Protein AF-A0A1H4QYX9-F1 (afdb_monomer)

Foldseek 3Di:
DPDPDDDDDDDDDPVVLVVLCVVCVVVVHDSVVSVVVVVVVVVVVVVVVVVVVPDDDQDPVQLVVLVVPDDPPDDDDPVSVVVSVVVSVVVVVVVPPPPDPPDDDPDPCDDDDDDDDDDDD

Radius of gyration: 29.36 Å; Cα contacts (8 Å, |Δi|>4): 26; chains: 1; bounding box: 58×81×52 Å

pLDDT: mean 75.68, std 15.77, range [41.38, 98.25]

Sequence (121 aa):
MTDEIYRSQFRLPYPLYEQLKAAADGNRRSVNAELVARVEESFASQDRSSAAKSVFGVNKQLLLAGSEALDGDKPVTRAELWEVIGQAITHALSSQIETPPDNAKPKPNTGPKSRRPRDKK

Secondary structure (DSSP, 8-state):
-------------HHHHHHHHHHHHHTTS-HHHHHHHHHHHHHHHHHHHHHTTS-S---HHHHHHHHHTS-TTSPPPHHHHHHHHHHHHHHHHHTT-PPP-S--PPPP---SPPPPPPP--

Mean predicted aligned error: 19.68 Å

Solvent-accessible surface area (backbone atoms only — not comparable to full-atom values): 7972 Å² total; per-residue (Å²): 132,84,81,83,77,86,84,78,88,83,90,71,60,68,73,58,49,53,54,47,43,55,49,9,61,75,68,75,44,53,53,67,57,43,50,50,51,52,54,54,50,52,52,57,48,48,55,52,50,63,58,61,73,59,72,79,86,75,59,67,70,60,54,51,57,51,54,69,74,44,68,92,86,59,86,83,46,74,66,59,54,51,49,48,51,49,53,52,52,53,54,58,57,61,73,64,68,69,79,74,82,84,84,74,78,76,76,77,86,74,70,85,78,82,78,79,83,80,84,86,127

Structure (mmCIF, N/CA/C/O backbone):
data_AF-A0A1H4QYX9-F1
#
_entry.id   AF-A0A1H4QYX9-F1
#
loop_
_atom_site.group_PDB
_atom_site.id
_atom_site.type_symbol
_atom_site.label_atom_id
_atom_site.label_alt_id
_atom_site.label_comp_id
_atom_site.label_asym_id
_atom_site.label_entity_id
_atom_site.label_seq_id
_atom_site.pdbx_PDB_ins_code
_atom_site.Cartn_x
_atom_site.Cartn_y
_atom_site.Cartn_z
_atom_site.occupancy
_atom_site.B_iso_or_equiv
_atom_site.auth_seq_id
_atom_site.auth_comp_id
_atom_site.auth_asym_id
_atom_site.auth_atom_id
_atom_site.pdbx_PDB_model_num
ATOM 1 N N . MET A 1 1 ? 11.158 24.864 6.628 1.00 41.38 1 MET A N 1
ATOM 2 C CA . MET A 1 1 ? 11.571 23.782 7.540 1.00 41.38 1 MET A CA 1
ATOM 3 C C . MET A 1 1 ? 12.305 22.752 6.709 1.00 41.38 1 MET A C 1
ATOM 5 O O . MET A 1 1 ? 11.783 22.379 5.672 1.00 41.38 1 MET A O 1
ATOM 9 N N . THR A 1 2 ? 13.528 22.375 7.067 1.00 49.28 2 THR A N 1
ATOM 10 C CA . THR A 1 2 ? 14.192 21.239 6.418 1.00 49.28 2 THR A CA 1
ATOM 11 C C . THR A 1 2 ? 13.516 19.972 6.916 1.00 49.28 2 THR A C 1
ATOM 13 O O . THR A 1 2 ? 13.596 19.691 8.109 1.00 49.28 2 THR A O 1
ATOM 16 N N . ASP A 1 3 ? 12.828 19.252 6.034 1.00 72.44 3 ASP A N 1
ATOM 17 C CA . ASP A 1 3 ? 12.304 17.927 6.355 1.00 72.44 3 ASP A CA 1
ATOM 18 C C . ASP A 1 3 ? 13.486 17.030 6.731 1.00 72.44 3 ASP A C 1
ATOM 20 O O . ASP A 1 3 ? 14.387 16.777 5.925 1.00 72.44 3 ASP A O 1
ATOM 24 N N . GLU A 1 4 ? 13.539 16.612 7.990 1.00 84.19 4 GLU A N 1
ATOM 25 C CA . GLU A 1 4 ? 14.588 15.734 8.489 1.00 84.19 4 GLU A CA 1
ATOM 26 C C . GLU A 1 4 ? 14.350 14.326 7.921 1.00 84.19 4 GLU A C 1
ATOM 28 O O . GLU A 1 4 ? 13.559 13.539 8.435 1.00 84.19 4 GLU A O 1
ATOM 33 N N . ILE A 1 5 ? 14.985 14.024 6.782 1.00 85.00 5 ILE A N 1
ATOM 34 C CA . ILE A 1 5 ? 14.826 12.735 6.097 1.00 85.00 5 ILE A CA 1
ATOM 35 C C . ILE A 1 5 ? 15.667 11.676 6.815 1.00 85.00 5 ILE A C 1
ATOM 37 O O . ILE A 1 5 ? 16.889 11.615 6.641 1.00 85.00 5 ILE A O 1
ATOM 41 N N . TYR A 1 6 ? 15.010 10.784 7.556 1.00 86.06 6 TYR A N 1
ATOM 42 C CA . TYR A 1 6 ? 15.644 9.5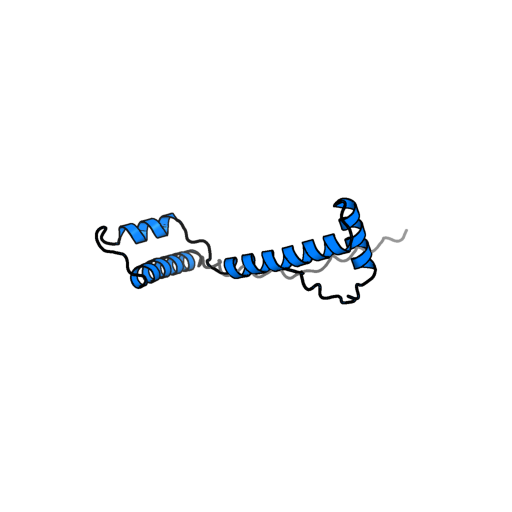78 8.087 1.00 86.06 6 TYR A CA 1
ATOM 43 C C . TYR A 1 6 ? 16.020 8.617 6.947 1.00 86.06 6 TYR A C 1
ATOM 45 O O . TYR A 1 6 ? 15.162 8.128 6.210 1.00 86.06 6 TYR A O 1
ATOM 53 N N . ARG A 1 7 ? 17.319 8.330 6.792 1.00 87.81 7 ARG A N 1
ATOM 54 C CA . ARG A 1 7 ? 17.845 7.440 5.745 1.00 87.81 7 ARG A CA 1
ATOM 55 C C . ARG A 1 7 ? 18.242 6.097 6.342 1.00 87.81 7 ARG A C 1
ATOM 57 O O . ARG A 1 7 ? 19.205 6.010 7.096 1.00 87.81 7 ARG A O 1
ATOM 64 N N . SER A 1 8 ? 17.535 5.044 5.954 1.00 86.31 8 SER A N 1
ATOM 65 C CA . SER A 1 8 ? 17.855 3.666 6.333 1.00 86.31 8 SER A CA 1
ATOM 66 C C . SER A 1 8 ? 17.798 2.734 5.124 1.00 86.31 8 SER A C 1
ATOM 68 O O . SER A 1 8 ? 17.184 3.045 4.104 1.00 86.31 8 SER A O 1
ATOM 70 N N . GLN A 1 9 ? 18.489 1.595 5.221 1.00 90.19 9 GLN A N 1
ATOM 71 C CA . GLN A 1 9 ? 18.478 0.556 4.192 1.00 90.19 9 GLN A CA 1
ATOM 72 C C . GLN A 1 9 ? 17.503 -0.551 4.596 1.00 90.19 9 GLN A C 1
ATOM 74 O O . GLN A 1 9 ? 17.825 -1.401 5.428 1.00 90.19 9 GLN A O 1
ATOM 79 N N . PHE A 1 10 ? 16.316 -0.556 3.995 1.00 89.44 10 PHE A N 1
ATOM 80 C CA . PHE A 1 10 ? 15.350 -1.635 4.179 1.00 89.44 10 PHE A CA 1
ATOM 81 C C . PHE A 1 10 ? 15.695 -2.824 3.281 1.00 89.44 10 PHE A C 1
ATOM 83 O O . PHE A 1 10 ? 15.937 -2.673 2.083 1.00 89.44 10 PHE A O 1
ATOM 90 N N . ARG A 1 11 ? 15.710 -4.027 3.860 1.00 94.62 11 ARG A N 1
ATOM 91 C CA . ARG A 1 11 ? 15.944 -5.272 3.120 1.00 94.62 11 ARG A CA 1
ATOM 92 C C . ARG A 1 11 ? 14.606 -5.845 2.670 1.00 94.62 11 ARG A C 1
ATOM 94 O O . ARG A 1 11 ? 13.800 -6.240 3.507 1.00 94.62 11 ARG A O 1
ATOM 101 N N . LEU A 1 12 ? 14.390 -5.904 1.360 1.00 93.31 12 LEU A N 1
ATOM 102 C CA . LEU A 1 12 ? 13.189 -6.480 0.756 1.00 93.31 12 LEU A CA 1
ATOM 103 C C . LEU A 1 12 ? 13.528 -7.827 0.101 1.00 93.31 12 LEU A C 1
ATOM 105 O O . LEU A 1 12 ? 14.556 -7.924 -0.575 1.00 93.31 12 LEU A O 1
ATOM 109 N N . PRO A 1 13 ? 12.682 -8.863 0.249 1.00 97.88 13 PRO A N 1
ATOM 110 C CA . PRO A 1 13 ? 12.777 -10.063 -0.573 1.00 97.88 13 PRO A CA 1
ATOM 111 C C . PRO A 1 13 ? 12.697 -9.711 -2.062 1.00 97.88 13 PRO A C 1
ATOM 113 O O . PRO A 1 13 ? 11.902 -8.857 -2.456 1.00 97.88 13 PRO A O 1
ATOM 116 N N . TYR A 1 14 ? 13.478 -10.399 -2.895 1.00 97.06 14 TYR A N 1
ATOM 117 C CA . TYR A 1 14 ? 13.564 -10.092 -4.327 1.00 97.06 14 TYR A CA 1
ATOM 118 C C . TYR A 1 14 ? 12.201 -10.067 -5.051 1.00 97.06 14 TYR A C 1
ATOM 120 O O . TYR A 1 14 ? 11.925 -9.075 -5.726 1.00 97.06 14 TYR A O 1
ATOM 128 N N . PRO A 1 15 ? 11.287 -11.042 -4.843 1.00 98.19 15 PRO A N 1
ATOM 129 C CA . PRO A 1 15 ? 9.978 -11.011 -5.501 1.00 98.19 15 PRO A CA 1
ATOM 130 C C . PRO A 1 15 ? 9.137 -9.782 -5.126 1.00 98.19 15 PRO A C 1
ATOM 132 O O . PRO A 1 15 ? 8.377 -9.270 -5.943 1.00 98.19 15 PRO A O 1
ATOM 135 N N . LEU A 1 16 ? 9.277 -9.285 -3.892 1.00 96.75 16 LEU A N 1
ATOM 136 C CA . LEU A 1 16 ? 8.557 -8.099 -3.429 1.00 96.75 16 LEU A CA 1
ATOM 137 C C . LEU A 1 16 ? 9.104 -6.827 -4.088 1.00 96.75 16 LEU A C 1
ATOM 139 O O . LEU A 1 16 ? 8.333 -5.946 -4.463 1.00 96.75 16 LEU A O 1
ATOM 143 N N . TYR A 1 17 ? 10.426 -6.746 -4.259 1.00 96.56 17 TYR A N 1
ATOM 144 C CA . TYR A 1 17 ? 11.060 -5.647 -4.982 1.00 96.56 17 TYR A CA 1
ATOM 145 C C . TYR A 1 17 ? 10.597 -5.584 -6.443 1.00 96.56 17 TYR A C 1
ATOM 147 O O . TYR A 1 17 ? 10.284 -4.497 -6.925 1.00 96.56 17 TYR A O 1
ATOM 155 N N . GLU A 1 18 ? 10.501 -6.722 -7.137 1.00 98.12 18 GLU A N 1
ATOM 156 C CA . GLU A 1 18 ? 10.026 -6.749 -8.527 1.00 98.12 18 GLU A CA 1
ATOM 157 C C . GLU A 1 18 ? 8.586 -6.247 -8.658 1.00 98.12 18 GLU A C 1
ATOM 159 O O . GLU A 1 18 ? 8.298 -5.421 -9.524 1.00 98.12 18 GLU A O 1
ATOM 164 N N . GLN A 1 19 ? 7.694 -6.677 -7.761 1.00 97.88 19 GLN A N 1
ATOM 165 C CA . GLN A 1 19 ? 6.308 -6.198 -7.734 1.00 97.88 19 GLN A CA 1
ATOM 166 C C . GLN A 1 19 ? 6.228 -4.693 -7.464 1.00 97.88 19 GLN A C 1
ATOM 168 O O . GLN A 1 19 ? 5.463 -3.982 -8.118 1.00 97.88 19 GLN A O 1
ATOM 173 N N . LEU A 1 20 ? 7.028 -4.196 -6.517 1.00 97.31 20 LEU A N 1
ATOM 174 C CA . LEU A 1 20 ? 7.086 -2.773 -6.198 1.00 97.31 20 LEU A CA 1
ATOM 175 C C . LEU A 1 20 ? 7.616 -1.958 -7.382 1.00 97.31 20 LEU A C 1
ATOM 177 O O . LEU A 1 20 ? 7.073 -0.900 -7.690 1.00 97.31 20 LEU A O 1
ATOM 181 N N . LYS A 1 21 ? 8.646 -2.461 -8.069 1.00 97.81 21 LYS A N 1
ATOM 182 C CA . LYS A 1 21 ? 9.214 -1.820 -9.254 1.00 97.81 21 LYS A CA 1
ATOM 183 C C . LYS A 1 21 ? 8.198 -1.754 -10.395 1.00 97.81 21 LYS A C 1
ATOM 185 O O . LYS A 1 21 ? 7.982 -0.675 -10.932 1.00 97.81 21 LYS A O 1
ATOM 190 N N . ALA A 1 22 ? 7.525 -2.862 -10.702 1.00 98.25 22 ALA A N 1
ATOM 191 C CA . ALA A 1 22 ? 6.496 -2.899 -11.739 1.00 98.25 22 ALA A CA 1
ATOM 192 C C . ALA A 1 22 ? 5.339 -1.925 -11.445 1.00 98.25 22 ALA A C 1
ATOM 194 O O . ALA A 1 22 ? 4.847 -1.248 -12.347 1.00 98.25 22 ALA A O 1
ATOM 195 N N . ALA A 1 23 ? 4.931 -1.811 -10.178 1.00 97.81 23 ALA A N 1
ATOM 196 C CA . ALA A 1 23 ? 3.920 -0.842 -9.770 1.00 97.81 23 ALA A CA 1
ATOM 197 C C . ALA A 1 23 ? 4.402 0.611 -9.889 1.00 97.81 23 ALA A C 1
ATOM 199 O O . ALA A 1 23 ? 3.657 1.462 -10.372 1.00 97.81 23 ALA A O 1
ATOM 200 N N . ALA A 1 24 ? 5.649 0.891 -9.502 1.00 97.94 24 ALA A N 1
ATOM 201 C CA . ALA A 1 24 ? 6.252 2.214 -9.641 1.00 97.94 24 ALA A CA 1
ATOM 202 C C . ALA A 1 24 ? 6.329 2.651 -11.116 1.00 97.94 24 ALA A C 1
ATOM 204 O O . ALA A 1 24 ? 5.960 3.783 -11.442 1.00 97.94 24 ALA A O 1
ATOM 205 N N . ASP A 1 25 ? 6.719 1.732 -12.007 1.00 98.12 25 ASP A N 1
ATOM 206 C CA . ASP A 1 25 ? 6.752 1.954 -13.456 1.00 98.12 25 ASP A CA 1
ATOM 207 C C . ASP A 1 25 ? 5.340 2.247 -14.002 1.00 98.12 25 ASP A C 1
ATOM 209 O O . ASP A 1 25 ? 5.148 3.209 -14.751 1.00 98.12 25 ASP A O 1
ATOM 213 N N . GLY A 1 26 ? 4.326 1.488 -13.564 1.00 97.88 26 GLY A N 1
ATOM 214 C CA . GLY A 1 26 ? 2.919 1.724 -13.916 1.00 97.88 26 GLY A CA 1
ATOM 215 C C . GLY A 1 26 ? 2.387 3.083 -13.442 1.00 97.88 26 GLY A C 1
ATOM 216 O O . GLY A 1 26 ? 1.675 3.765 -14.180 1.00 97.88 26 GLY A O 1
ATOM 217 N N . ASN A 1 27 ? 2.799 3.516 -12.249 1.00 97.00 27 ASN A N 1
ATOM 218 C CA . ASN A 1 27 ? 2.409 4.792 -11.645 1.00 97.00 27 ASN A CA 1
ATOM 219 C C . ASN A 1 27 ? 3.273 5.982 -12.100 1.00 97.00 27 ASN A C 1
ATOM 221 O O . ASN A 1 27 ? 3.006 7.116 -11.697 1.00 97.00 27 ASN A O 1
ATOM 225 N N . ARG A 1 28 ? 4.293 5.748 -12.944 1.00 97.12 28 ARG A N 1
ATOM 226 C CA . ARG A 1 28 ? 5.269 6.749 -13.419 1.00 97.12 28 ARG A CA 1
ATOM 227 C C . ARG A 1 28 ? 5.975 7.487 -12.275 1.00 97.12 28 ARG A C 1
ATOM 229 O O . ARG A 1 28 ? 6.156 8.704 -12.322 1.00 97.12 28 ARG A O 1
ATOM 236 N N . ARG A 1 29 ? 6.359 6.755 -11.228 1.00 96.44 29 ARG A N 1
ATOM 237 C CA . ARG A 1 29 ? 7.048 7.281 -10.038 1.00 96.44 29 ARG A CA 1
ATOM 238 C C . ARG A 1 29 ? 8.320 6.489 -9.762 1.00 96.44 29 ARG A C 1
ATOM 240 O O . ARG A 1 29 ? 8.504 5.386 -10.263 1.00 96.44 29 ARG A O 1
ATOM 247 N N . SER A 1 30 ? 9.221 7.051 -8.956 1.00 97.50 30 SER A N 1
ATOM 248 C CA . SER A 1 30 ? 10.385 6.294 -8.489 1.00 97.50 30 SER A CA 1
ATOM 249 C C . SER A 1 30 ? 9.950 5.191 -7.521 1.00 97.50 30 SER A C 1
ATOM 251 O O . SER A 1 30 ? 8.950 5.329 -6.817 1.00 97.50 30 SER A O 1
ATOM 253 N N . VAL A 1 31 ? 10.741 4.120 -7.427 1.00 95.62 31 VAL A N 1
ATOM 254 C CA . VAL A 1 31 ? 10.480 3.014 -6.488 1.00 95.62 31 VAL A CA 1
ATOM 255 C C . VAL A 1 31 ? 10.360 3.517 -5.045 1.00 95.62 31 VAL A C 1
ATOM 257 O O . VAL A 1 31 ? 9.493 3.063 -4.306 1.00 95.62 31 VAL A O 1
ATOM 260 N N . ASN A 1 32 ? 11.185 4.495 -4.651 1.00 94.19 32 ASN A N 1
ATOM 261 C CA . ASN A 1 32 ? 11.108 5.091 -3.319 1.00 94.19 32 ASN A CA 1
ATOM 262 C C . ASN A 1 32 ? 9.806 5.883 -3.113 1.00 94.19 32 ASN A C 1
ATOM 264 O O . ASN A 1 32 ? 9.204 5.792 -2.051 1.00 94.19 32 ASN A O 1
ATOM 268 N N . ALA A 1 33 ? 9.349 6.631 -4.122 1.00 95.94 33 ALA A N 1
ATOM 269 C CA . ALA A 1 33 ? 8.095 7.379 -4.038 1.00 95.94 33 ALA A CA 1
ATOM 270 C C . ALA A 1 33 ? 6.872 6.450 -3.968 1.00 95.94 33 ALA A C 1
ATOM 272 O O . ALA A 1 33 ? 5.942 6.723 -3.216 1.00 95.94 33 ALA A O 1
ATOM 273 N N . GLU A 1 34 ? 6.885 5.339 -4.707 1.00 97.50 34 GLU A N 1
ATOM 274 C CA . GLU A 1 34 ? 5.844 4.309 -4.617 1.00 97.50 34 GLU A CA 1
ATOM 275 C C . GLU A 1 34 ? 5.843 3.624 -3.242 1.00 97.50 34 GLU A C 1
ATOM 277 O O . GLU A 1 34 ? 4.782 3.413 -2.656 1.00 97.50 34 GLU A O 1
ATOM 282 N N . LEU A 1 35 ? 7.027 3.314 -2.697 1.00 95.31 35 LEU A N 1
ATOM 283 C CA . LEU A 1 35 ? 7.161 2.742 -1.357 1.00 95.31 35 LEU A CA 1
ATOM 284 C C . LEU A 1 35 ? 6.557 3.668 -0.298 1.00 95.31 35 LEU A C 1
ATOM 286 O O . LEU A 1 35 ? 5.743 3.221 0.505 1.00 95.31 35 LEU A O 1
ATOM 290 N N . VAL A 1 36 ? 6.936 4.949 -0.321 1.00 95.00 36 VAL A N 1
ATOM 291 C CA . VAL A 1 36 ? 6.415 5.958 0.610 1.00 95.00 36 VAL A CA 1
ATOM 292 C C . VAL A 1 36 ? 4.898 6.068 0.482 1.00 95.00 36 VAL A C 1
ATOM 294 O O . VAL A 1 36 ? 4.207 5.932 1.486 1.00 95.00 36 VAL A O 1
ATOM 297 N N . ALA A 1 37 ? 4.370 6.188 -0.741 1.00 96.56 37 ALA A N 1
ATOM 298 C CA . ALA A 1 37 ? 2.932 6.312 -0.976 1.00 96.56 37 ALA A CA 1
ATOM 299 C C . ALA A 1 37 ? 2.129 5.127 -0.408 1.00 96.56 37 ALA A C 1
ATOM 301 O O . ALA A 1 37 ? 1.105 5.328 0.242 1.00 96.56 37 ALA A O 1
ATOM 302 N N . ARG A 1 38 ? 2.603 3.889 -0.598 1.00 96.06 38 ARG A N 1
ATOM 303 C CA . ARG A 1 38 ? 1.939 2.694 -0.046 1.00 96.06 38 ARG A CA 1
ATOM 304 C C . ARG A 1 38 ? 1.999 2.633 1.472 1.00 96.06 38 ARG A C 1
ATOM 306 O O . ARG A 1 38 ? 1.045 2.198 2.114 1.00 96.06 38 ARG A O 1
ATOM 313 N N . VAL A 1 39 ? 3.128 3.030 2.051 1.00 95.06 39 VAL A N 1
ATOM 314 C CA . VAL A 1 39 ? 3.296 3.056 3.506 1.00 95.06 39 VAL A CA 1
ATOM 315 C C . VAL A 1 39 ? 2.361 4.103 4.115 1.00 95.06 39 VAL A C 1
ATOM 317 O O . VAL A 1 39 ? 1.624 3.777 5.044 1.00 95.06 39 VAL A O 1
ATOM 320 N N . GLU A 1 40 ? 2.303 5.308 3.548 1.00 95.62 40 GLU A N 1
ATOM 321 C CA . GLU A 1 40 ? 1.368 6.363 3.960 1.00 95.62 40 GLU A CA 1
ATOM 322 C C . GLU A 1 40 ? -0.095 5.907 3.856 1.00 95.62 40 GLU A C 1
ATOM 324 O O . GLU A 1 40 ? -0.864 6.058 4.807 1.00 95.62 40 GLU A O 1
ATOM 329 N N . GLU A 1 41 ? -0.474 5.272 2.743 1.00 95.31 41 GLU A N 1
ATOM 330 C CA . GLU A 1 41 ? -1.818 4.718 2.553 1.00 95.31 41 GLU A CA 1
ATOM 331 C C . GLU A 1 41 ? -2.155 3.637 3.592 1.00 95.31 41 GLU A C 1
ATOM 333 O O . GLU A 1 41 ? -3.286 3.578 4.087 1.00 95.31 41 GLU A O 1
ATOM 338 N N . SER A 1 42 ? -1.179 2.802 3.963 1.00 95.75 42 SER A N 1
ATOM 339 C CA . SER A 1 42 ? -1.375 1.752 4.965 1.00 95.75 42 SER A CA 1
ATOM 340 C C . SER A 1 42 ? -1.685 2.324 6.353 1.00 95.75 42 SER A C 1
ATOM 342 O O . SER A 1 42 ? -2.613 1.844 7.005 1.00 95.75 42 SER A O 1
ATOM 344 N N . PHE A 1 43 ? -0.994 3.391 6.772 1.00 94.12 43 PHE A N 1
ATOM 345 C CA . PHE A 1 43 ? -1.263 4.069 8.044 1.00 94.12 43 PHE A CA 1
ATOM 346 C C . PHE A 1 43 ? -2.598 4.819 8.009 1.00 94.12 43 PHE A C 1
ATOM 348 O O . PHE A 1 43 ? -3.416 4.653 8.912 1.00 94.12 43 PHE A O 1
ATOM 355 N N . ALA A 1 44 ? -2.891 5.535 6.919 1.00 91.75 44 ALA A N 1
ATOM 356 C CA . ALA A 1 44 ? -4.177 6.215 6.755 1.00 91.75 44 ALA A CA 1
ATOM 357 C C . ALA A 1 44 ? -5.366 5.233 6.776 1.00 91.75 44 ALA A C 1
ATOM 359 O O . ALA A 1 44 ? -6.446 5.557 7.275 1.00 91.75 44 ALA A O 1
ATOM 360 N N . SER A 1 45 ? -5.180 4.022 6.245 1.00 86.75 45 SER A N 1
ATOM 361 C CA . SER A 1 45 ? -6.185 2.953 6.286 1.00 86.75 45 SER A CA 1
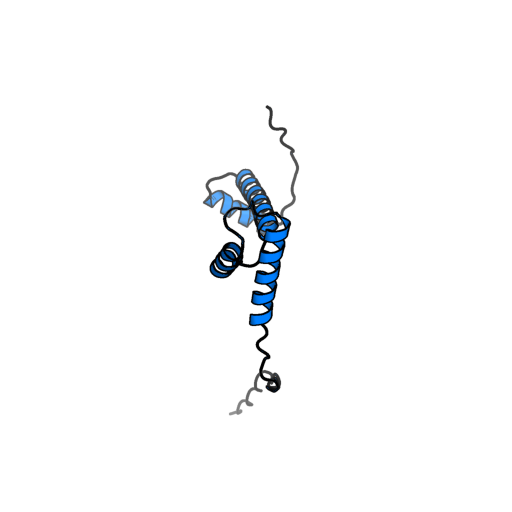ATOM 362 C C . SER A 1 45 ? -6.337 2.356 7.686 1.00 86.75 45 SER A C 1
ATOM 364 O O . SER A 1 45 ? -7.459 2.059 8.103 1.00 86.75 45 SER A O 1
ATOM 366 N N . GLN A 1 46 ? -5.240 2.217 8.437 1.00 83.75 46 GLN A N 1
ATOM 367 C CA . GLN A 1 46 ? -5.284 1.777 9.832 1.00 83.75 46 GLN A CA 1
ATOM 368 C C . GLN A 1 46 ? -6.059 2.762 10.708 1.00 83.75 46 GLN A C 1
ATOM 370 O O . GLN A 1 46 ? -6.936 2.315 11.445 1.00 83.75 46 GLN A O 1
ATOM 375 N N . ASP A 1 47 ? -5.836 4.068 10.557 1.00 81.56 47 ASP A N 1
ATOM 376 C CA . ASP A 1 47 ? -6.561 5.109 11.299 1.00 81.56 47 ASP A CA 1
ATOM 377 C C . ASP A 1 47 ? -8.065 5.109 10.992 1.00 81.56 47 ASP A C 1
ATOM 379 O O . ASP A 1 47 ? -8.905 5.216 11.887 1.00 81.56 47 ASP A O 1
ATOM 383 N N . ARG A 1 48 ? -8.446 4.903 9.725 1.00 76.19 48 ARG A N 1
ATOM 384 C CA . ARG A 1 48 ? -9.863 4.734 9.360 1.00 76.19 48 ARG A CA 1
ATOM 385 C C . ARG A 1 48 ? -10.451 3.457 9.947 1.00 76.19 48 ARG A C 1
ATOM 387 O O . ARG A 1 48 ? -11.598 3.462 10.378 1.00 76.19 48 ARG A O 1
ATOM 394 N N . SER A 1 49 ? -9.692 2.362 9.970 1.00 67.25 49 SER A N 1
ATOM 395 C CA . SER A 1 49 ? -10.161 1.076 10.503 1.00 67.25 49 SER A CA 1
ATOM 396 C C . SER A 1 49 ? -10.245 1.052 12.033 1.00 67.25 49 SER A C 1
ATOM 398 O O . SER A 1 49 ? -11.115 0.384 12.588 1.00 67.25 49 SER A O 1
ATOM 400 N N . SER A 1 50 ? -9.382 1.798 12.726 1.00 61.41 50 SER A N 1
ATOM 401 C CA . SER A 1 50 ? -9.445 1.973 14.176 1.00 61.41 50 SER A CA 1
ATOM 402 C C . SER A 1 50 ? -10.625 2.868 14.561 1.00 61.41 50 SER A C 1
ATOM 404 O O . SER A 1 50 ? -11.316 2.558 15.530 1.00 61.41 50 SER A O 1
ATOM 406 N N . ALA A 1 51 ? -10.950 3.877 13.743 1.00 57.78 51 ALA A N 1
ATOM 407 C CA . ALA A 1 51 ? -12.186 4.650 13.860 1.00 57.78 51 ALA A CA 1
ATOM 408 C C . ALA A 1 51 ? -13.447 3.832 13.498 1.00 57.78 51 ALA A C 1
ATOM 410 O O . ALA A 1 51 ? -14.471 3.963 14.160 1.00 57.78 51 ALA A O 1
ATOM 411 N N . ALA A 1 52 ? -13.383 2.940 12.502 1.00 55.53 52 ALA A N 1
ATOM 412 C CA . ALA A 1 52 ? -14.502 2.095 12.057 1.00 55.53 52 ALA A CA 1
ATOM 413 C C . ALA A 1 52 ? -14.753 0.848 12.930 1.00 55.53 52 ALA A C 1
ATOM 415 O O . ALA A 1 52 ? -15.724 0.128 12.709 1.00 55.53 52 ALA A O 1
ATOM 416 N N . LYS A 1 53 ? -13.941 0.607 13.970 1.00 52.53 53 LYS A N 1
ATOM 417 C CA . LYS A 1 53 ? -14.338 -0.266 15.094 1.00 52.53 53 LYS A CA 1
ATOM 418 C C . LYS A 1 53 ? -15.360 0.405 16.025 1.00 52.53 53 LYS A C 1
ATOM 420 O O . LYS A 1 53 ? -15.767 -0.191 17.019 1.00 52.53 53 LYS A O 1
ATOM 425 N N . SER A 1 54 ? -15.795 1.621 15.694 1.00 54.59 54 SER A N 1
ATOM 426 C CA . SER A 1 54 ? -16.946 2.293 16.278 1.00 54.59 54 SER A CA 1
ATOM 427 C C . SER A 1 54 ? -18.209 1.983 15.464 1.00 54.59 54 SER A C 1
ATOM 429 O O . SER A 1 54 ? -18.428 2.544 14.394 1.00 54.59 54 SER A O 1
ATOM 431 N N . VAL A 1 55 ? -19.047 1.125 16.055 1.00 52.09 55 VAL A N 1
ATOM 432 C CA . VAL A 1 55 ? -20.508 1.052 15.889 1.00 52.09 55 VAL A CA 1
ATOM 433 C C . VAL A 1 55 ? -21.026 0.234 14.694 1.00 52.09 55 VAL A C 1
ATOM 435 O O . VAL A 1 55 ? -21.183 0.695 13.567 1.00 52.09 55 VAL A O 1
ATOM 438 N N . PHE A 1 56 ? -21.387 -1.010 15.026 1.00 52.53 56 PHE A N 1
ATOM 439 C CA . PHE A 1 56 ? -22.420 -1.802 14.359 1.00 52.53 56 PHE A CA 1
ATOM 440 C C . PHE A 1 56 ? -23.600 -0.923 13.928 1.00 52.53 56 PHE A C 1
ATOM 442 O O . PHE A 1 56 ? -24.084 -0.114 14.715 1.00 52.53 56 PHE A O 1
ATOM 449 N N . GLY A 1 57 ? -24.056 -1.112 12.686 1.00 56.75 57 GLY A N 1
ATOM 450 C CA . GLY A 1 57 ? -25.093 -0.317 12.034 1.00 56.75 57 GLY A CA 1
ATOM 451 C C . GLY A 1 57 ? -26.275 0.004 12.941 1.00 56.75 57 GLY A C 1
ATOM 452 O O . GLY A 1 57 ? -27.105 -0.854 13.237 1.00 56.75 57 GLY A O 1
ATOM 453 N N . VAL A 1 58 ? -26.362 1.266 13.354 1.00 57.41 58 VAL A N 1
ATOM 454 C CA . VAL A 1 58 ? -27.529 1.757 14.075 1.00 57.41 58 VAL A CA 1
ATOM 455 C C . VAL A 1 58 ? -28.631 2.028 13.057 1.00 57.41 58 VAL A C 1
ATOM 457 O O . VAL A 1 58 ? -28.448 2.799 12.113 1.00 57.41 58 VAL A O 1
ATOM 460 N N . ASN A 1 59 ? -29.772 1.359 1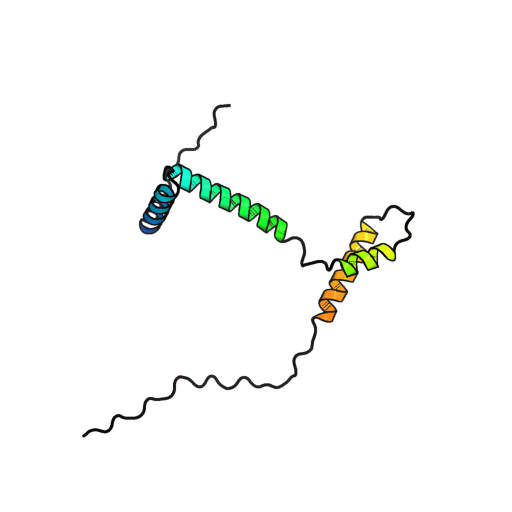3.217 1.00 65.75 59 ASN A N 1
ATOM 461 C CA . ASN A 1 59 ? -30.907 1.47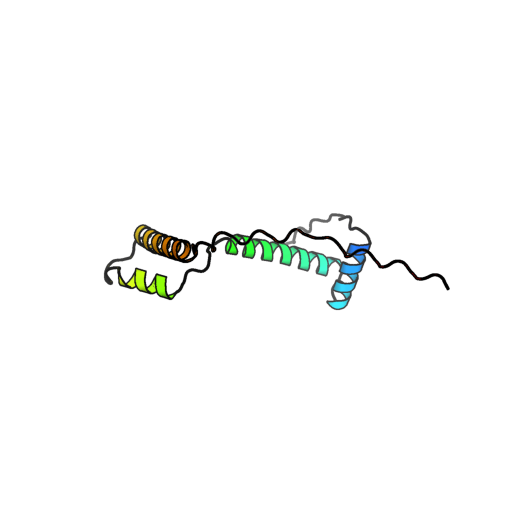9 12.311 1.00 65.75 59 ASN A CA 1
ATOM 462 C C . ASN A 1 59 ? -31.579 2.853 12.496 1.00 65.75 59 ASN A C 1
ATOM 464 O O . ASN A 1 59 ? -32.064 3.172 13.583 1.00 65.75 59 ASN A O 1
ATOM 468 N N . LYS A 1 60 ? -31.583 3.678 11.440 1.00 66.00 60 LYS A N 1
ATOM 469 C CA . LYS A 1 60 ? -31.997 5.092 11.484 1.00 66.00 60 LYS A CA 1
ATOM 470 C C . LYS A 1 60 ? -33.403 5.269 12.066 1.00 66.00 60 LYS A C 1
ATOM 472 O O . LYS A 1 60 ? -33.608 6.159 12.884 1.00 66.00 60 LYS A O 1
ATOM 477 N N . GLN A 1 61 ? -34.350 4.413 11.685 1.00 70.56 61 GLN A N 1
ATOM 478 C CA . GLN A 1 61 ? -35.733 4.468 12.167 1.00 70.56 61 GLN A CA 1
ATOM 479 C C . GLN A 1 61 ? -35.841 4.273 13.683 1.00 70.56 61 GLN A C 1
ATOM 481 O O . GLN A 1 61 ? -36.659 4.923 14.325 1.00 70.56 61 GLN A O 1
ATOM 486 N N . LEU A 1 62 ? -34.999 3.415 14.259 1.00 63.47 62 LEU A N 1
ATOM 487 C CA . LEU A 1 62 ? -35.048 3.119 15.687 1.00 63.47 62 LEU A CA 1
ATOM 488 C C . LEU A 1 62 ? -34.473 4.271 16.528 1.00 63.47 62 LEU A C 1
ATOM 490 O O . LEU A 1 62 ? -34.960 4.540 17.621 1.00 63.47 62 LEU A O 1
ATOM 494 N N . LEU A 1 63 ? -33.482 4.992 15.989 1.00 61.72 63 LEU A N 1
ATOM 495 C CA . LEU A 1 63 ? -32.951 6.212 16.607 1.00 61.72 63 LEU A CA 1
ATOM 496 C C . LEU A 1 63 ? -33.969 7.353 16.610 1.00 61.72 63 LEU A C 1
ATOM 498 O O . LEU A 1 63 ? -34.098 8.048 17.612 1.00 61.72 63 LEU A O 1
ATOM 502 N N . LEU A 1 64 ? -34.693 7.530 15.502 1.00 70.31 64 LEU A N 1
ATOM 503 C CA . LEU A 1 64 ? -35.736 8.552 15.390 1.00 70.31 64 LEU A CA 1
ATOM 504 C C . LEU A 1 64 ? -36.879 8.284 16.377 1.00 70.31 64 LEU A C 1
ATOM 506 O O . LEU A 1 64 ? -37.237 9.179 17.137 1.00 70.31 64 LEU A O 1
ATOM 510 N N . ALA A 1 65 ? -37.356 7.038 16.458 1.00 67.00 65 ALA A N 1
ATOM 511 C CA . ALA A 1 65 ? -38.397 6.649 17.409 1.00 67.00 65 ALA A CA 1
ATOM 512 C C . ALA A 1 65 ? -37.975 6.864 18.877 1.00 67.00 65 ALA A C 1
ATOM 514 O O . ALA A 1 65 ? -38.768 7.333 19.688 1.00 67.00 65 ALA A O 1
ATOM 515 N N . GLY A 1 66 ? -36.713 6.575 19.216 1.00 61.12 66 GLY A N 1
ATOM 516 C CA . GLY A 1 66 ? -36.172 6.843 20.551 1.00 61.12 66 GLY A CA 1
ATOM 517 C C . GLY A 1 66 ? -36.037 8.336 20.871 1.00 61.12 66 GLY A C 1
ATOM 518 O O . GLY A 1 66 ? -36.223 8.730 22.017 1.00 61.12 66 GLY A O 1
ATOM 519 N N . SER A 1 67 ? -35.757 9.177 19.868 1.00 60.50 67 SER A N 1
ATOM 520 C CA . SER A 1 67 ? -35.694 10.634 20.048 1.00 60.50 67 SER A CA 1
ATOM 521 C C . SER A 1 67 ? -37.065 11.303 20.160 1.00 60.50 67 SER A C 1
ATOM 523 O O . SER A 1 67 ? -37.185 12.306 20.851 1.00 60.50 67 SER A O 1
ATOM 525 N N . GLU A 1 68 ? -38.101 10.743 19.530 1.00 64.62 68 GLU A N 1
ATOM 526 C CA . GLU A 1 68 ? -39.483 11.241 19.629 1.00 64.62 68 GLU A CA 1
ATOM 527 C C . GLU A 1 68 ? -40.126 10.934 20.991 1.00 64.62 68 GLU A C 1
ATOM 529 O O . GLU A 1 68 ? -41.066 11.612 21.397 1.00 64.62 68 GLU A O 1
ATOM 534 N N . ALA A 1 69 ? -39.604 9.940 21.718 1.00 61.28 69 ALA A N 1
ATOM 535 C CA . ALA A 1 69 ? -40.016 9.620 23.084 1.00 61.28 69 ALA A CA 1
ATOM 536 C C . ALA A 1 69 ? -39.420 10.570 24.146 1.00 61.28 69 ALA A C 1
ATOM 538 O O . ALA A 1 69 ? -39.742 10.443 25.328 1.00 61.28 69 ALA A O 1
ATOM 539 N N . LEU A 1 70 ? -38.547 11.502 23.746 1.00 60.31 70 LEU A N 1
ATOM 540 C CA . LEU A 1 70 ? -37.958 12.518 24.616 1.00 60.31 70 LEU A CA 1
ATOM 541 C C . LEU A 1 70 ? -38.740 13.834 24.475 1.00 60.31 70 LEU A C 1
ATOM 543 O O . LEU A 1 70 ? -39.013 14.287 23.365 1.00 60.31 70 LEU A O 1
ATOM 547 N N . ASP A 1 71 ? -39.093 14.457 25.603 1.00 59.97 71 ASP A N 1
ATOM 548 C CA . ASP A 1 71 ? -39.818 15.736 25.632 1.00 59.97 71 ASP A CA 1
ATOM 549 C C . ASP A 1 71 ? -39.050 16.825 24.856 1.00 59.97 71 ASP A C 1
ATOM 551 O O . ASP A 1 71 ? -37.945 17.217 25.239 1.00 59.97 71 ASP A O 1
ATOM 555 N N . GLY A 1 72 ? -39.664 17.348 23.788 1.00 60.22 72 GLY A N 1
ATOM 556 C CA . GLY A 1 72 ? -39.017 18.179 22.761 1.0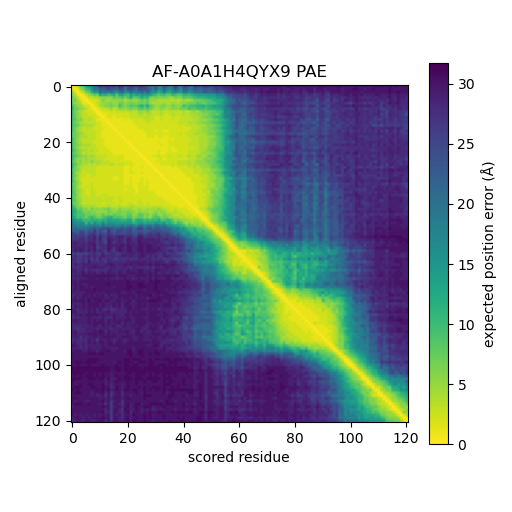0 60.22 72 GLY A CA 1
ATOM 557 C C . GLY A 1 72 ? -38.434 19.535 23.190 1.00 60.22 72 GLY A C 1
ATOM 558 O O . GLY A 1 72 ? -37.771 20.171 22.377 1.00 60.22 72 GLY A O 1
ATOM 559 N N . ASP A 1 73 ? -38.626 19.964 24.441 1.00 60.31 73 ASP A N 1
ATOM 560 C CA . ASP A 1 73 ? -38.152 21.265 24.949 1.00 60.31 73 ASP A CA 1
ATOM 561 C C . ASP A 1 73 ? -36.969 21.168 25.931 1.00 60.31 73 ASP A C 1
ATOM 563 O O . ASP A 1 73 ? -36.450 22.193 26.383 1.00 60.31 73 ASP A O 1
ATOM 567 N N . LYS A 1 74 ? -36.505 19.959 26.281 1.00 63.72 74 LYS A N 1
ATOM 568 C CA . LYS A 1 74 ? -35.367 19.781 27.200 1.00 63.72 74 LYS A CA 1
ATOM 569 C C . LYS A 1 74 ? -34.088 19.417 26.440 1.00 63.72 74 LYS A C 1
ATOM 571 O O . LYS A 1 74 ? -34.126 18.574 25.545 1.00 63.72 74 LYS A O 1
ATOM 576 N N . PRO A 1 75 ? -32.930 20.010 26.792 1.00 63.69 75 PRO A N 1
ATOM 577 C CA . PRO A 1 75 ? -31.661 19.609 26.203 1.00 63.69 75 PRO A CA 1
ATOM 578 C C . PRO A 1 75 ? -31.362 18.161 26.596 1.00 63.69 75 PRO A C 1
ATOM 580 O O . PRO A 1 75 ? -31.189 17.860 27.777 1.00 63.69 75 PRO A O 1
ATOM 583 N N . VAL A 1 76 ? -31.295 17.281 25.597 1.00 69.38 76 VAL A N 1
ATOM 584 C CA . VAL A 1 76 ? -31.034 15.856 25.811 1.00 69.38 76 VAL A CA 1
ATOM 585 C C . VAL A 1 76 ? -29.661 15.684 26.450 1.00 69.38 76 VAL A C 1
ATOM 587 O O . VAL A 1 76 ? -28.637 16.143 25.931 1.00 69.38 76 VAL A O 1
ATOM 590 N N . THR A 1 77 ? -29.629 15.015 27.595 1.00 79.12 77 THR A N 1
ATOM 591 C CA . THR A 1 77 ? -28.382 14.739 28.297 1.00 79.12 77 THR A CA 1
ATOM 592 C C . THR A 1 77 ? -27.647 13.570 27.646 1.00 79.12 77 THR A C 1
ATOM 594 O O . THR A 1 77 ? -28.226 12.667 27.040 1.00 79.12 77 THR A O 1
ATOM 597 N N . ARG A 1 78 ? -26.320 13.537 27.806 1.00 72.56 78 ARG A N 1
ATOM 598 C CA . ARG A 1 78 ? -25.495 12.421 27.318 1.00 72.56 78 ARG A CA 1
ATOM 599 C C . ARG A 1 78 ? -25.954 11.070 27.887 1.00 72.56 78 ARG A C 1
ATOM 601 O O . ARG A 1 78 ? -25.795 10.061 27.214 1.00 72.56 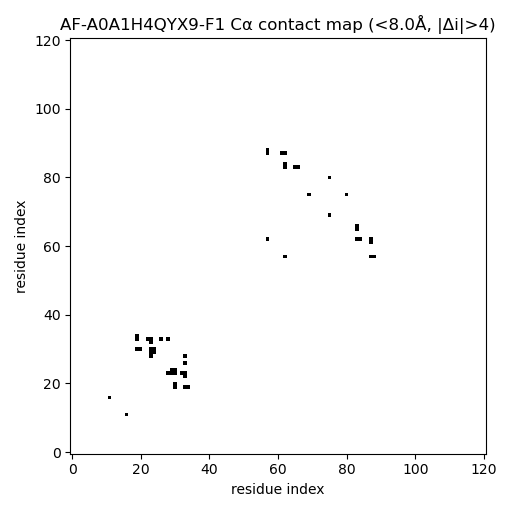78 ARG A O 1
ATOM 608 N N . ALA A 1 79 ? -26.495 11.054 29.107 1.00 77.50 79 ALA A N 1
ATOM 609 C CA . ALA A 1 79 ? -27.000 9.847 29.754 1.00 77.50 79 ALA A CA 1
ATOM 610 C C . ALA A 1 79 ? -28.250 9.299 29.047 1.00 77.50 79 ALA A C 1
ATOM 612 O O . ALA A 1 79 ? -28.274 8.120 28.710 1.00 77.50 79 ALA A O 1
ATOM 613 N N . GLU A 1 80 ? -29.218 10.164 28.734 1.00 72.56 80 GLU A N 1
ATOM 614 C CA . GLU A 1 80 ? -30.434 9.798 27.990 1.00 72.56 80 GLU A CA 1
ATOM 615 C C . GLU A 1 80 ? -30.096 9.284 26.583 1.00 72.56 80 GLU A C 1
ATOM 617 O O . GLU A 1 80 ? -30.630 8.270 26.140 1.00 72.56 80 GLU A O 1
ATOM 622 N N . LEU A 1 81 ? -29.127 9.911 25.901 1.00 75.19 81 LEU A N 1
ATOM 623 C CA . LEU A 1 81 ? -28.634 9.416 24.608 1.00 75.19 81 LEU A CA 1
ATOM 624 C C . LEU A 1 81 ? -28.039 8.007 24.714 1.00 75.19 81 LEU A C 1
ATOM 626 O O . LEU A 1 81 ? -28.312 7.157 23.865 1.00 75.19 81 LEU A O 1
ATOM 630 N N . TRP A 1 82 ? -27.224 7.744 25.740 1.00 78.88 82 TRP A N 1
ATOM 631 C CA . TRP A 1 82 ? -26.655 6.412 25.955 1.00 78.88 82 TRP A CA 1
ATOM 632 C C . TRP A 1 82 ? -27.723 5.364 26.271 1.00 78.88 82 TRP A C 1
ATOM 634 O O . TRP A 1 82 ? -27.585 4.223 25.833 1.00 78.88 82 TRP A O 1
ATOM 644 N N . GLU A 1 83 ? -28.784 5.740 26.981 1.00 80.25 83 GLU A N 1
ATOM 645 C CA . GLU A 1 83 ? -29.901 4.850 27.291 1.00 80.25 83 GLU A CA 1
ATOM 646 C C . GLU A 1 83 ? -30.676 4.455 26.030 1.00 80.25 83 GLU A C 1
ATOM 648 O O . GLU A 1 83 ? -30.864 3.264 25.770 1.00 80.25 83 GLU A O 1
ATOM 653 N N . VAL A 1 84 ? -31.029 5.432 25.190 1.00 77.38 84 VAL A N 1
ATOM 654 C CA . VAL A 1 84 ? -31.720 5.190 23.914 1.00 77.38 84 VAL A CA 1
ATOM 655 C C . VAL A 1 84 ? -30.876 4.307 22.988 1.00 77.38 84 VAL A C 1
ATOM 657 O O . VAL A 1 84 ? -31.380 3.352 22.393 1.00 77.38 84 VAL A O 1
ATOM 660 N N . ILE A 1 85 ? -29.568 4.567 22.904 1.00 78.69 85 ILE A N 1
ATOM 661 C CA . ILE A 1 85 ? -28.639 3.735 22.125 1.00 78.69 85 ILE A CA 1
ATOM 662 C C . ILE A 1 85 ? -28.559 2.312 22.704 1.00 78.69 85 ILE A C 1
ATOM 664 O O . ILE A 1 85 ? -28.573 1.338 21.949 1.00 78.69 85 ILE A O 1
ATOM 668 N N . GLY A 1 86 ? -28.509 2.165 24.031 1.00 77.81 86 GLY A N 1
ATOM 669 C CA . GLY A 1 86 ? -28.474 0.862 24.699 1.00 77.81 86 GLY A CA 1
ATOM 670 C C . GLY A 1 86 ? -29.725 0.023 24.429 1.00 77.81 86 GLY A C 1
ATOM 671 O O . GLY A 1 86 ? -29.624 -1.165 24.106 1.00 77.81 86 GLY A O 1
ATOM 672 N N . GLN A 1 87 ? -30.906 0.643 24.479 1.00 77.25 87 GLN A N 1
ATOM 673 C CA . GLN A 1 87 ? -32.173 -0.013 24.146 1.00 77.25 87 GLN A CA 1
ATOM 674 C C . GLN A 1 87 ? -32.207 -0.448 22.676 1.00 77.25 87 GLN A C 1
ATOM 676 O O . GLN A 1 87 ? -32.600 -1.577 22.370 1.00 77.25 87 GLN A O 1
ATOM 681 N N . ALA A 1 88 ? -31.706 0.401 21.773 1.00 71.69 88 ALA A N 1
ATOM 682 C CA . ALA A 1 88 ? -31.635 0.098 20.351 1.00 71.69 88 ALA A CA 1
ATOM 683 C C . ALA A 1 88 ? -30.756 -1.122 20.038 1.00 71.69 88 ALA A C 1
ATOM 685 O O . ALA A 1 88 ? -31.150 -2.003 19.270 1.00 71.69 88 ALA A O 1
ATOM 686 N N . ILE A 1 89 ? -29.584 -1.200 20.672 1.00 75.81 89 ILE A N 1
ATOM 687 C CA . ILE A 1 89 ? -28.657 -2.331 20.536 1.00 75.81 89 ILE A CA 1
ATOM 688 C C . ILE A 1 89 ? -29.287 -3.617 21.084 1.00 75.81 89 ILE A C 1
ATOM 690 O O . ILE A 1 89 ? -29.220 -4.662 20.439 1.00 75.81 89 ILE A O 1
ATOM 694 N N . THR A 1 90 ? -29.940 -3.541 22.245 1.00 77.31 90 THR A N 1
ATOM 695 C CA . THR A 1 90 ? -30.576 -4.705 22.883 1.00 77.31 90 THR A CA 1
ATOM 696 C C . THR A 1 90 ? -31.691 -5.284 22.007 1.00 77.31 90 THR A C 1
ATOM 698 O O . THR A 1 90 ? -31.775 -6.499 21.839 1.00 77.31 90 THR A O 1
ATOM 701 N N . HIS A 1 91 ? -32.497 -4.424 21.378 1.00 71.75 91 HIS A N 1
ATOM 702 C CA . HIS A 1 91 ? -33.564 -4.839 20.465 1.00 71.75 91 HIS A CA 1
ATOM 703 C C . HIS A 1 91 ? -33.030 -5.437 19.146 1.00 71.75 91 HIS A C 1
ATOM 705 O O . HIS A 1 91 ? -33.593 -6.384 18.590 1.00 71.75 91 HIS A O 1
ATOM 711 N N . ALA A 1 92 ? -31.918 -4.909 18.628 1.00 67.00 92 ALA A N 1
ATOM 712 C CA . ALA A 1 92 ? -31.265 -5.467 17.444 1.00 67.00 92 ALA A CA 1
ATOM 713 C C . ALA A 1 92 ? -30.670 -6.862 17.714 1.00 67.00 92 ALA A C 1
ATOM 715 O O . ALA A 1 92 ? -30.758 -7.746 16.868 1.00 67.00 92 ALA A O 1
ATOM 716 N N . LEU A 1 93 ? -30.105 -7.080 18.905 1.00 71.38 93 LEU A N 1
ATOM 717 C CA . LEU A 1 93 ? -29.542 -8.374 19.294 1.00 71.38 93 LEU A CA 1
ATOM 718 C C .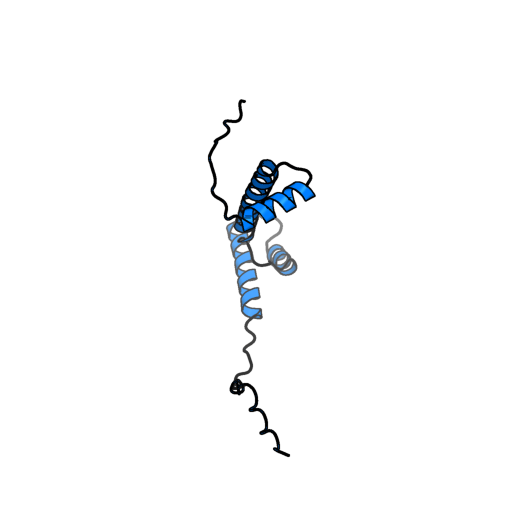 LEU A 1 93 ? -30.625 -9.421 19.586 1.00 71.38 93 LEU A C 1
ATOM 720 O O . LEU A 1 93 ? -30.454 -10.583 19.226 1.00 71.38 93 LEU A O 1
ATOM 724 N N . SER A 1 94 ? -31.748 -9.032 20.199 1.00 67.38 94 SER A N 1
ATOM 725 C CA . SER A 1 94 ? -32.840 -9.966 20.507 1.00 67.38 94 SER A CA 1
ATOM 726 C C . SER A 1 94 ? -33.592 -10.441 19.261 1.00 67.38 94 SER A C 1
ATOM 728 O O . SER A 1 94 ? -34.007 -11.596 19.204 1.00 67.38 94 SER A O 1
ATOM 730 N N . SER A 1 95 ? -33.713 -9.594 18.235 1.00 59.72 95 SER A N 1
ATOM 731 C CA . SER A 1 95 ? -34.352 -9.949 16.958 1.00 59.72 95 SER A CA 1
ATOM 732 C C . SER A 1 95 ? -33.519 -10.885 16.068 1.00 59.72 95 SER A C 1
ATOM 734 O O . SER A 1 95 ? -34.062 -11.451 15.125 1.00 59.72 95 SER A O 1
ATOM 736 N N . GLN A 1 96 ? -32.230 -11.095 16.366 1.00 55.62 96 GLN A N 1
ATOM 737 C CA . GLN A 1 96 ? -31.359 -12.031 15.638 1.00 55.62 96 GLN A CA 1
ATOM 738 C C . GLN A 1 96 ? -31.304 -13.445 16.235 1.00 55.62 96 GLN A C 1
ATOM 740 O O . GLN A 1 96 ? -30.699 -14.331 15.631 1.00 55.62 96 GLN A O 1
ATOM 745 N N . ILE A 1 97 ? -31.932 -13.695 17.389 1.00 51.69 97 ILE A N 1
ATOM 746 C CA . ILE A 1 97 ? -32.008 -15.039 17.977 1.00 51.69 97 ILE A CA 1
ATOM 747 C C . ILE A 1 97 ? -33.229 -15.762 17.389 1.00 51.69 97 ILE A C 1
ATOM 749 O O . ILE A 1 97 ? -34.199 -16.067 18.079 1.00 51.69 97 ILE A O 1
ATOM 753 N N . GLU A 1 98 ? -33.188 -16.047 16.088 1.00 52.38 98 GLU A N 1
ATOM 754 C CA . GLU A 1 98 ? -33.951 -17.173 15.555 1.00 52.38 98 GLU A CA 1
ATOM 755 C C . GLU A 1 98 ? -33.265 -18.446 16.058 1.00 52.38 98 GLU A C 1
ATOM 757 O O . GLU A 1 98 ? -32.095 -18.704 15.774 1.00 52.38 98 GLU A O 1
ATOM 762 N N . THR A 1 99 ? -33.973 -19.232 16.867 1.00 56.28 99 THR A N 1
ATOM 763 C CA . THR A 1 99 ? -33.511 -20.572 17.234 1.00 56.28 99 THR A CA 1
ATOM 764 C C . THR A 1 99 ? -33.418 -21.411 15.952 1.00 56.28 99 THR A C 1
ATOM 766 O O . THR A 1 99 ? -34.420 -21.553 15.248 1.00 56.28 99 THR A O 1
ATOM 769 N N . PRO A 1 100 ? -32.242 -21.963 15.594 1.00 54.16 100 PRO A N 1
ATOM 770 C CA . PRO A 1 100 ? -32.148 -22.879 14.465 1.00 54.16 100 PRO A CA 1
ATOM 771 C C . PRO A 1 100 ? -32.999 -24.120 14.767 1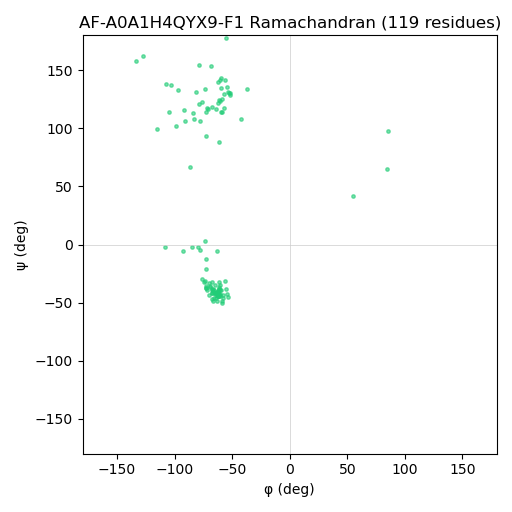.00 54.16 100 PRO A C 1
ATOM 773 O O . PRO A 1 100 ? -32.958 -24.590 15.908 1.00 54.16 100 PRO A O 1
ATOM 776 N N . PRO A 1 101 ? -33.747 -24.685 13.799 1.00 55.44 101 PRO A N 1
ATOM 777 C CA . PRO A 1 101 ? -34.446 -25.940 14.023 1.00 55.44 101 PRO A CA 1
ATOM 778 C C . PRO A 1 101 ? -33.427 -27.021 14.394 1.00 55.44 101 PRO A C 1
ATOM 780 O O . PRO A 1 101 ? -32.551 -27.394 13.610 1.00 55.44 101 PRO A O 1
ATOM 783 N N . ASP A 1 102 ? -33.548 -27.482 15.631 1.00 58.66 102 ASP A N 1
ATOM 784 C CA . ASP A 1 102 ? -32.809 -28.595 16.201 1.00 58.66 102 ASP A CA 1
ATOM 785 C C . ASP A 1 102 ? -33.094 -29.875 15.381 1.00 58.66 102 ASP A C 1
ATOM 787 O O . ASP A 1 102 ? -34.245 -30.162 15.049 1.00 58.66 102 ASP A O 1
ATOM 791 N N . ASN A 1 103 ? -32.043 -30.640 15.058 1.00 58.03 103 ASN A N 1
ATOM 792 C CA . ASN A 1 103 ? -32.000 -31.887 14.261 1.00 58.03 103 ASN A CA 1
ATOM 793 C C . ASN A 1 103 ? -31.932 -31.849 12.716 1.00 58.03 103 ASN A C 1
ATOM 795 O O . ASN A 1 103 ? -32.702 -32.522 12.026 1.00 58.03 103 ASN A O 1
ATOM 799 N N . ALA A 1 104 ? -30.837 -31.326 12.162 1.00 54.75 104 ALA A N 1
ATOM 800 C CA . ALA A 1 104 ? -30.228 -31.962 10.987 1.00 54.75 104 ALA A CA 1
ATOM 801 C C . ALA A 1 104 ? -28.832 -32.480 11.351 1.00 54.75 104 ALA A C 1
ATOM 803 O O . ALA A 1 104 ? -27.864 -31.723 11.389 1.00 54.75 104 ALA A O 1
ATOM 804 N N . LYS A 1 105 ? -28.713 -33.789 11.625 1.00 60.03 105 LYS A N 1
ATOM 805 C CA . LYS A 1 105 ? -27.404 -34.449 11.764 1.00 60.03 105 LYS A CA 1
ATOM 806 C C . LYS A 1 105 ? -26.567 -34.117 10.518 1.00 60.03 105 LYS A C 1
ATOM 808 O O . LYS A 1 105 ? -27.066 -34.333 9.407 1.00 60.03 105 LYS A O 1
ATOM 813 N N . PRO A 1 106 ? -25.323 -33.624 10.652 1.00 61.03 106 PRO A N 1
ATOM 814 C CA . PRO A 1 106 ? -24.474 -33.412 9.490 1.00 61.03 106 PRO A CA 1
ATOM 815 C C . PRO A 1 106 ? -24.297 -34.763 8.792 1.00 61.03 106 PRO A C 1
ATOM 817 O O . PRO A 1 106 ? -23.931 -35.755 9.427 1.00 61.03 106 PRO A O 1
ATOM 820 N N . LYS A 1 107 ? -24.616 -34.834 7.491 1.00 63.94 107 LYS A N 1
ATOM 821 C CA . LYS A 1 107 ? -24.342 -36.036 6.691 1.00 63.94 107 LYS A CA 1
ATOM 822 C C . LYS A 1 107 ? -22.855 -36.377 6.875 1.00 63.94 107 LYS A C 1
ATOM 824 O O . LYS A 1 107 ? -22.034 -35.466 6.739 1.00 63.94 107 LYS A O 1
ATOM 829 N N . PRO A 1 108 ? -22.484 -37.631 7.192 1.00 64.25 108 PRO A N 1
ATOM 830 C CA . PRO A 1 108 ? -21.083 -37.983 7.368 1.00 64.25 108 PRO A CA 1
ATOM 831 C C . PRO A 1 108 ? -20.327 -37.644 6.083 1.00 64.25 108 PRO A C 1
ATOM 833 O O . PRO A 1 108 ? -20.773 -38.001 4.988 1.00 64.25 108 PRO A O 1
ATOM 836 N N . ASN A 1 109 ? -19.211 -36.923 6.221 1.00 63.66 109 ASN A N 1
ATOM 837 C CA . ASN A 1 109 ? -18.317 -36.575 5.122 1.00 63.66 109 ASN A CA 1
ATOM 838 C C . ASN A 1 109 ? -17.757 -37.869 4.521 1.00 63.66 109 ASN A C 1
ATOM 840 O O . ASN A 1 109 ? -16.747 -38.412 4.967 1.00 63.66 109 ASN A O 1
ATOM 844 N N . THR A 1 110 ? -18.491 -38.415 3.559 1.00 64.00 110 THR A N 1
ATOM 845 C CA . THR A 1 110 ? -18.128 -39.646 2.879 1.00 64.00 110 THR A CA 1
ATOM 846 C C . THR A 1 110 ? -17.160 -39.222 1.791 1.00 64.00 110 THR A C 1
ATOM 848 O O . THR A 1 110 ? -17.556 -38.532 0.852 1.00 64.00 110 THR A O 1
ATOM 851 N N . GLY A 1 111 ? -15.883 -39.558 1.984 1.00 68.94 111 GLY A N 1
ATOM 852 C CA . GLY A 1 111 ? -14.792 -39.161 1.101 1.00 68.94 111 GLY A CA 1
ATOM 853 C C . GLY A 1 111 ? -14.996 -39.570 -0.368 1.00 68.94 111 GLY A C 1
ATOM 854 O O . GLY A 1 111 ? -15.985 -40.219 -0.724 1.00 68.94 111 GLY A O 1
ATOM 855 N N . PRO A 1 112 ? -14.056 -39.195 -1.253 1.00 72.81 112 PRO A N 1
ATOM 856 C CA . PRO A 1 112 ? -14.188 -39.404 -2.691 1.00 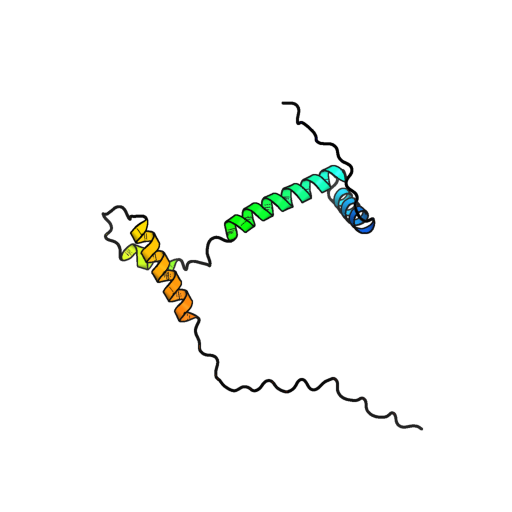72.81 112 PRO A CA 1
ATOM 857 C C . PRO A 1 112 ? -14.522 -40.863 -3.027 1.00 72.81 112 PRO A C 1
ATOM 859 O O . PRO A 1 112 ? -13.867 -41.786 -2.542 1.00 72.81 112 PRO A O 1
ATOM 862 N N . LYS A 1 113 ? -15.547 -41.077 -3.864 1.00 73.25 113 LYS A N 1
ATOM 863 C CA . LYS A 1 113 ? -15.985 -42.420 -4.277 1.00 73.25 113 LYS A CA 1
ATOM 864 C C . LYS A 1 113 ? -14.804 -43.219 -4.845 1.00 73.25 113 LYS A C 1
ATOM 866 O O . LYS A 1 113 ? -14.095 -42.733 -5.726 1.00 73.25 113 LYS A O 1
ATOM 871 N N . SER A 1 114 ? -14.638 -44.457 -4.374 1.00 68.75 114 SER A N 1
ATOM 872 C CA . SER A 1 114 ? -13.642 -45.399 -4.902 1.00 68.75 114 SER A CA 1
ATOM 873 C C . SER A 1 114 ? -13.806 -45.580 -6.418 1.00 68.75 114 SER A C 1
ATOM 875 O O . SER A 1 114 ? -14.924 -45.706 -6.928 1.00 68.75 114 SER A O 1
ATOM 877 N N . ARG A 1 115 ? -12.688 -45.565 -7.153 1.00 74.44 115 ARG A N 1
ATOM 878 C CA . ARG A 1 115 ? -12.671 -45.744 -8.612 1.00 74.44 115 ARG A CA 1
ATOM 879 C C . ARG A 1 115 ? -12.936 -47.215 -8.940 1.00 74.44 115 ARG A C 1
ATOM 881 O O . ARG A 1 115 ? -12.330 -48.101 -8.345 1.00 74.44 115 ARG A O 1
ATOM 888 N N . ARG A 1 116 ? -13.827 -47.471 -9.905 1.00 77.75 116 ARG A N 1
ATOM 889 C CA . ARG A 1 116 ? -14.130 -48.832 -10.378 1.00 77.75 116 ARG A CA 1
ATOM 890 C C . ARG A 1 116 ? -12.858 -49.509 -10.925 1.00 77.75 116 ARG A C 1
ATOM 892 O O . ARG A 1 116 ? -12.058 -48.815 -11.561 1.00 77.75 116 ARG A O 1
ATOM 899 N N . PRO A 1 117 ? -12.668 -50.826 -10.716 1.00 72.50 117 PRO A N 1
ATOM 900 C CA . PRO A 1 117 ? -11.554 -51.551 -11.315 1.00 72.50 117 PRO A CA 1
ATOM 901 C C . PRO A 1 117 ? -11.640 -51.484 -12.842 1.00 72.50 117 PRO A C 1
ATOM 903 O O . PRO A 1 117 ? -12.727 -51.541 -13.414 1.00 72.50 117 PRO A O 1
ATOM 906 N N . ARG A 1 118 ? -10.487 -51.341 -13.498 1.00 73.06 118 ARG A N 1
ATOM 907 C CA . ARG A 1 118 ? -10.375 -51.364 -14.958 1.00 73.06 118 ARG A CA 1
ATOM 908 C C . ARG A 1 118 ? -10.494 -52.812 -15.433 1.00 73.06 118 ARG A C 1
ATOM 910 O O . ARG A 1 118 ? -9.677 -53.637 -15.024 1.00 73.06 118 ARG A O 1
ATOM 917 N N . ASP A 1 119 ? -11.457 -53.099 -16.304 1.00 74.69 119 ASP A N 1
ATOM 918 C CA . ASP A 1 119 ? -11.534 -54.392 -16.983 1.00 74.69 119 ASP A CA 1
ATOM 919 C C . ASP A 1 119 ? -10.267 -54.601 -17.822 1.00 74.69 119 ASP A C 1
ATOM 921 O O . ASP A 1 119 ? -9.898 -53.757 -18.645 1.00 74.69 119 ASP A O 1
ATOM 925 N N . LYS A 1 120 ? -9.565 -55.709 -17.571 1.00 64.50 120 LYS A N 1
ATOM 926 C CA . LYS A 1 120 ? -8.428 -56.142 -18.385 1.00 64.50 120 LYS A CA 1
ATOM 927 C C . LYS A 1 120 ? -8.984 -56.909 -19.585 1.00 64.50 120 LYS A C 1
ATOM 929 O O . LYS A 1 120 ? -9.559 -57.979 -19.402 1.00 64.50 120 LYS A O 1
ATOM 934 N N . LYS A 1 121 ? -8.823 -56.346 -20.780 1.00 58.38 121 LYS A N 1
ATOM 935 C CA . LYS A 1 121 ? -8.897 -57.064 -22.056 1.00 58.38 121 LYS A CA 1
ATOM 936 C C . LYS A 1 121 ? -7.498 -57.153 -22.636 1.00 58.38 121 LYS A C 1
ATOM 938 O O . LYS A 1 121 ? -6.761 -56.153 -22.475 1.00 58.38 121 LYS A O 1
#

Organism: NCBI:txid556534

InterPro domains:
  IPR005569 Arc-like DNA binding domain [PF03869] (10-44)
  IPR010985 Ribbon-helix-helix [SSF47598] (7-50)
  IPR013321 Arc-type ribbon-helix-helix [G3DSA:1.10.1220.10] (4-84)